Protein AF-A0A2G7HL47-F1 (afdb_monomer_lite)

Structure (mmCIF, N/CA/C/O backbone):
data_AF-A0A2G7HL47-F1
#
_entry.id   AF-A0A2G7HL47-F1
#
loop_
_atom_site.group_PDB
_atom_site.id
_atom_site.type_symbol
_atom_site.label_atom_id
_atom_site.label_alt_id
_atom_site.label_comp_id
_atom_site.label_asym_id
_atom_site.label_entity_id
_atom_site.label_seq_id
_atom_site.pdbx_PDB_ins_code
_atom_site.Cartn_x
_atom_site.Cartn_y
_atom_site.Cartn_z
_atom_site.occupancy
_atom_site.B_iso_or_equiv
_atom_site.auth_seq_id
_atom_site.auth_comp_id
_atom_site.auth_asym_id
_atom_site.auth_atom_id
_atom_site.pdbx_PDB_model_num
ATOM 1 N N . MET A 1 1 ? 12.550 55.492 20.803 1.00 58.09 1 MET A N 1
ATOM 2 C CA . MET A 1 1 ? 12.478 54.108 21.340 1.00 58.09 1 MET A CA 1
ATOM 3 C C . MET A 1 1 ? 11.218 53.335 20.923 1.00 58.09 1 MET A C 1
ATOM 5 O O . MET A 1 1 ? 11.293 52.123 20.805 1.00 58.09 1 MET A O 1
ATOM 9 N N . LYS A 1 2 ? 10.088 53.998 20.623 1.00 57.12 2 LYS A N 1
ATOM 10 C CA . LYS A 1 2 ? 8.838 53.357 20.159 1.00 57.12 2 LYS A CA 1
ATOM 11 C C . LYS A 1 2 ? 8.921 52.553 18.833 1.00 57.12 2 LYS A C 1
ATOM 13 O O . LYS A 1 2 ? 8.332 51.479 18.806 1.00 57.12 2 LYS A O 1
ATOM 18 N N . PRO A 1 3 ? 9.662 52.975 17.777 1.00 63.78 3 PRO A N 1
ATOM 19 C CA . PRO A 1 3 ? 9.639 52.259 16.492 1.00 63.78 3 PRO A CA 1
ATOM 20 C C . PRO A 1 3 ? 10.414 50.929 16.516 1.00 63.78 3 PRO A C 1
ATOM 22 O O . PRO A 1 3 ? 10.145 50.026 15.730 1.00 63.78 3 PRO A O 1
ATOM 25 N N . PHE A 1 4 ? 11.363 50.789 17.447 1.00 70.00 4 PHE A N 1
ATOM 26 C CA . PHE A 1 4 ? 12.155 49.569 17.612 1.00 70.00 4 PHE A CA 1
ATOM 27 C C . PHE A 1 4 ? 11.336 48.460 18.291 1.00 70.00 4 PHE A C 1
ATOM 29 O O . PHE A 1 4 ? 11.412 47.298 17.904 1.00 70.00 4 PHE A O 1
ATOM 36 N N . LEU A 1 5 ? 10.480 48.840 19.250 1.00 69.38 5 LEU A N 1
ATOM 37 C CA . LEU A 1 5 ? 9.544 47.929 19.912 1.00 69.38 5 LEU A CA 1
ATOM 38 C C . LEU A 1 5 ? 8.457 47.436 18.942 1.00 69.38 5 LEU A C 1
ATOM 40 O O . LEU A 1 5 ? 8.101 46.262 18.966 1.00 69.38 5 LEU A O 1
ATOM 44 N N . THR A 1 6 ? 7.969 48.305 18.049 1.00 75.69 6 THR A N 1
ATOM 45 C CA . THR A 1 6 ? 6.991 47.915 17.020 1.00 75.69 6 THR A CA 1
ATOM 46 C C . THR A 1 6 ? 7.588 46.982 15.967 1.00 75.69 6 THR A C 1
ATOM 48 O O . THR A 1 6 ? 6.900 46.066 15.527 1.00 75.69 6 THR A O 1
ATOM 51 N N . LEU A 1 7 ? 8.864 47.156 15.598 1.00 73.56 7 LEU A N 1
ATOM 52 C CA . LEU A 1 7 ? 9.553 46.261 14.659 1.00 73.56 7 LEU A CA 1
ATOM 53 C C . LEU A 1 7 ? 9.771 44.862 15.266 1.00 73.56 7 LEU A C 1
ATOM 55 O O . LEU A 1 7 ? 9.555 43.857 14.594 1.00 73.56 7 LEU A O 1
ATOM 59 N N . LEU A 1 8 ? 10.132 44.797 16.552 1.00 72.38 8 LEU A N 1
ATOM 60 C CA . LEU A 1 8 ? 10.286 43.542 17.294 1.00 72.38 8 LEU A CA 1
ATOM 61 C C . LEU A 1 8 ? 8.948 42.790 17.426 1.00 72.38 8 LEU A C 1
ATOM 63 O O . LEU A 1 8 ? 8.901 41.575 17.258 1.00 72.38 8 LEU A O 1
ATOM 67 N N . LEU A 1 9 ? 7.847 43.514 17.657 1.00 70.94 9 LEU A N 1
ATOM 68 C CA . LEU A 1 9 ? 6.499 42.943 17.753 1.00 70.94 9 LEU A CA 1
ATOM 69 C C . LEU A 1 9 ? 5.998 42.378 16.406 1.00 70.94 9 LEU A C 1
ATOM 71 O O . LEU A 1 9 ? 5.358 41.329 16.382 1.00 70.94 9 LEU A O 1
ATOM 75 N N . LEU A 1 10 ? 6.334 43.029 15.285 1.00 69.69 10 LEU A N 1
ATOM 76 C CA . LEU A 1 10 ? 6.028 42.554 13.925 1.00 69.69 10 LEU A CA 1
ATOM 77 C C . LEU A 1 10 ? 6.838 41.312 13.523 1.00 69.69 10 LEU A C 1
ATOM 79 O O . LEU A 1 10 ? 6.336 40.461 12.789 1.00 69.69 10 LEU A O 1
ATOM 83 N N . LEU A 1 11 ? 8.067 41.173 14.029 1.00 68.25 11 LEU A N 1
ATOM 84 C CA . LEU A 1 11 ? 8.889 39.984 13.803 1.00 68.25 11 LEU A CA 1
ATOM 85 C C . LEU A 1 11 ? 8.324 38.754 14.538 1.00 68.25 11 LEU A C 1
ATOM 87 O O . LEU A 1 11 ? 8.327 37.654 13.990 1.00 68.25 11 LEU A O 1
ATOM 91 N N . CYS A 1 12 ? 7.767 38.946 15.739 1.00 65.25 12 CYS A N 1
ATOM 92 C CA . CYS A 1 12 ? 7.170 37.874 16.539 1.00 65.25 12 CYS A CA 1
ATOM 93 C C . CYS A 1 12 ? 5.875 37.301 15.931 1.00 65.25 12 CYS A C 1
ATOM 95 O O . CYS A 1 12 ? 5.624 36.105 16.082 1.00 65.25 12 CYS A O 1
ATOM 97 N N . LEU A 1 13 ? 5.093 38.106 15.200 1.00 61.81 13 LEU A N 1
ATOM 98 C CA . LEU A 1 13 ? 3.832 37.689 14.556 1.00 61.81 13 LEU A CA 1
ATOM 99 C C . LEU A 1 13 ? 4.007 36.688 13.393 1.00 61.81 13 LEU A C 1
ATOM 101 O O . LEU A 1 13 ? 3.027 36.084 12.970 1.00 61.81 13 LEU A O 1
ATOM 105 N N . ASN A 1 14 ? 5.230 36.484 12.886 1.00 60.22 14 ASN A N 1
ATOM 106 C CA . ASN A 1 14 ? 5.526 35.495 11.834 1.00 60.22 14 ASN A CA 1
ATOM 107 C C . ASN A 1 14 ? 5.970 34.130 12.384 1.00 60.22 14 ASN A C 1
ATOM 109 O O . ASN A 1 14 ? 6.199 33.184 11.629 1.00 60.22 14 ASN A O 1
ATOM 113 N N . SER A 1 15 ? 6.101 34.015 13.702 1.00 62.56 15 SER A N 1
ATOM 114 C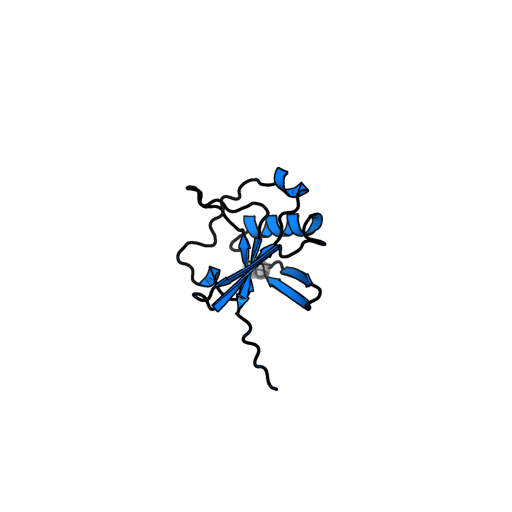 CA . SER A 1 15 ? 6.396 32.753 14.370 1.00 62.56 15 SER A CA 1
ATOM 115 C C . SER A 1 15 ? 5.070 32.067 14.668 1.00 62.56 15 SER A C 1
ATOM 117 O O . SER A 1 15 ? 4.218 32.661 15.313 1.00 62.56 15 SER A O 1
ATOM 119 N N . VAL A 1 16 ? 4.944 30.798 14.284 1.00 64.69 16 VAL A N 1
ATOM 120 C CA . VAL A 1 16 ? 3.838 29.877 14.612 1.00 64.69 16 VAL A CA 1
ATOM 121 C C . VAL A 1 16 ? 2.752 29.775 13.542 1.00 64.69 16 VAL A C 1
ATOM 123 O O . VAL A 1 16 ? 1.647 30.256 13.715 1.00 64.69 16 VAL A O 1
ATOM 126 N N . PHE A 1 17 ? 3.047 29.008 12.488 1.00 61.53 17 PHE A N 1
ATOM 127 C CA . PHE A 1 17 ? 2.159 27.935 12.013 1.00 61.53 17 PHE A CA 1
ATOM 128 C C . PHE A 1 17 ? 3.005 26.823 11.371 1.00 61.53 17 PHE A C 1
ATOM 130 O O . PHE A 1 17 ? 3.020 26.624 10.159 1.00 61.53 17 PHE A O 1
ATOM 137 N N . ALA A 1 18 ? 3.741 26.072 12.195 1.00 63.28 18 ALA A N 1
ATOM 138 C CA . ALA A 1 18 ? 4.299 24.796 11.758 1.00 63.28 18 ALA A CA 1
ATOM 139 C C . ALA A 1 18 ? 3.192 23.733 11.859 1.00 63.28 18 ALA A C 1
ATOM 141 O O . ALA A 1 18 ? 2.978 23.144 12.916 1.00 63.28 18 ALA A O 1
ATOM 142 N N . SER A 1 19 ? 2.442 23.517 10.772 1.00 65.81 19 SER A N 1
ATOM 143 C CA . SER A 1 19 ? 1.533 22.368 10.681 1.00 65.81 19 SER A CA 1
ATOM 144 C C . SER A 1 19 ? 2.361 21.089 10.803 1.00 65.81 19 SER A C 1
ATOM 146 O O . SER A 1 19 ? 3.321 20.908 10.054 1.00 65.81 19 SER A O 1
ATOM 148 N N . GLY A 1 20 ? 1.976 20.192 11.714 1.00 70.19 20 GLY A N 1
ATOM 149 C CA . GLY A 1 20 ? 2.603 18.876 11.839 1.00 70.19 20 GLY A CA 1
ATOM 150 C C . GLY A 1 20 ? 2.612 18.106 10.507 1.00 70.19 20 GLY A C 1
ATOM 151 O O . GLY A 1 20 ? 1.834 18.427 9.596 1.00 70.19 20 GLY A O 1
ATOM 152 N N . PRO A 1 21 ? 3.490 17.096 10.363 1.00 73.50 21 PRO A N 1
ATOM 153 C CA . PRO A 1 21 ? 3.621 16.354 9.117 1.00 73.50 21 PRO A CA 1
ATOM 154 C C . PRO A 1 21 ? 2.294 15.671 8.771 1.00 73.50 21 PRO A C 1
ATOM 156 O O . PRO A 1 21 ? 1.799 14.826 9.513 1.00 73.50 21 PRO A O 1
ATOM 159 N N . LYS A 1 22 ? 1.709 16.033 7.625 1.00 82.19 22 LYS A N 1
ATOM 160 C CA . LYS A 1 22 ? 0.466 15.419 7.146 1.00 82.19 22 LYS A CA 1
ATOM 161 C C . LYS A 1 22 ? 0.728 13.955 6.799 1.00 82.19 22 LYS A C 1
ATOM 163 O O . LYS A 1 22 ? 1.622 13.653 6.009 1.00 82.19 22 LYS A O 1
ATOM 168 N N . HIS A 1 23 ? -0.040 13.053 7.396 1.00 85.81 23 HIS A N 1
ATOM 169 C CA . HIS A 1 23 ? -0.017 11.634 7.061 1.00 85.81 23 HIS A CA 1
ATOM 170 C C . HIS A 1 23 ? -1.048 11.328 5.978 1.00 85.81 23 HIS A C 1
ATOM 172 O O . HIS A 1 23 ? -2.106 11.953 5.911 1.00 85.81 23 HIS A O 1
ATOM 178 N N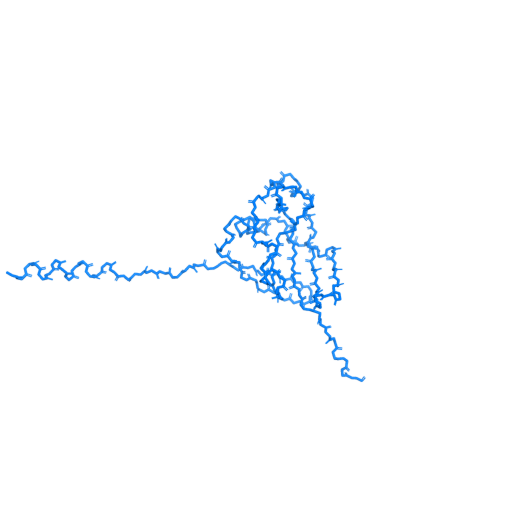 . GLN A 1 24 ? -0.721 10.367 5.118 1.00 88.69 24 GLN A N 1
ATOM 179 C CA . GLN A 1 24 ? -1.654 9.828 4.135 1.00 88.69 24 GLN A CA 1
ATOM 180 C C . GLN A 1 24 ? -2.214 8.509 4.649 1.00 88.69 24 GLN A C 1
ATOM 182 O O . GLN A 1 24 ? -1.518 7.767 5.341 1.00 88.69 24 GLN A O 1
ATOM 187 N N . TYR A 1 25 ? -3.459 8.220 4.289 1.00 89.19 25 TYR A N 1
ATOM 188 C CA . TYR A 1 25 ? -4.155 7.009 4.699 1.00 89.19 25 TYR A CA 1
ATOM 189 C C . TYR A 1 25 ? -4.663 6.268 3.467 1.00 89.19 25 TYR A C 1
ATOM 191 O O . TYR A 1 25 ? -5.102 6.890 2.499 1.00 89.19 25 TYR A O 1
ATOM 199 N N . LEU A 1 26 ? -4.611 4.942 3.516 1.00 87.19 26 LEU A N 1
ATOM 200 C CA . LEU A 1 26 ? -5.242 4.058 2.547 1.00 87.19 26 LEU A CA 1
ATOM 201 C C . LEU A 1 26 ? -6.426 3.374 3.208 1.00 87.19 26 LEU A C 1
ATOM 203 O O . LEU A 1 26 ? -6.315 2.914 4.342 1.00 87.19 26 LEU A O 1
ATOM 207 N N . LYS A 1 27 ? -7.537 3.275 2.483 1.00 89.12 27 LYS A N 1
ATOM 208 C CA . LYS A 1 27 ? -8.674 2.451 2.880 1.00 89.12 27 LYS A CA 1
ATOM 209 C C . LYS A 1 27 ? -8.720 1.221 1.986 1.00 89.12 27 LYS A C 1
ATOM 211 O O . LYS A 1 27 ? -8.827 1.353 0.772 1.00 89.12 27 LYS A O 1
ATOM 216 N N . ILE A 1 28 ? -8.632 0.045 2.593 1.00 85.75 28 ILE A N 1
ATOM 217 C CA . ILE A 1 28 ? -8.829 -1.242 1.934 1.00 85.75 28 ILE A CA 1
ATOM 218 C C . ILE A 1 28 ? -10.227 -1.718 2.307 1.00 85.75 28 ILE A C 1
ATOM 220 O O . ILE A 1 28 ? -10.499 -1.981 3.476 1.00 85.75 28 ILE A O 1
ATOM 224 N N . THR A 1 29 ? -11.103 -1.836 1.318 1.00 88.56 29 THR A N 1
ATOM 225 C CA . THR A 1 29 ? -12.456 -2.364 1.503 1.00 88.56 29 THR A CA 1
ATOM 226 C C . THR A 1 29 ? -12.511 -3.771 0.921 1.00 88.56 29 THR A C 1
ATOM 228 O O . THR A 1 29 ? -12.157 -3.993 -0.234 1.00 88.56 29 THR A O 1
ATOM 231 N N . THR A 1 30 ? -12.938 -4.735 1.732 1.00 87.25 30 THR A N 1
ATOM 232 C CA . THR A 1 30 ? -13.097 -6.140 1.340 1.00 87.25 30 THR A CA 1
ATOM 233 C C . THR A 1 30 ? -14.476 -6.644 1.754 1.00 87.25 30 THR A C 1
ATOM 235 O O . THR A 1 30 ? -15.157 -6.012 2.559 1.00 87.25 30 THR A O 1
ATOM 238 N N . ALA A 1 31 ? -14.863 -7.833 1.287 1.00 87.88 31 ALA A N 1
ATOM 239 C CA . ALA A 1 31 ? -16.082 -8.497 1.757 1.00 87.88 31 ALA A CA 1
ATOM 240 C C . ALA A 1 31 ? -16.076 -8.800 3.273 1.00 87.88 31 ALA A C 1
ATOM 242 O O . ALA A 1 31 ? -17.130 -9.043 3.847 1.00 87.88 31 ALA A O 1
ATOM 243 N N . GLN A 1 32 ? -14.904 -8.795 3.918 1.00 83.94 32 GLN A N 1
ATOM 244 C CA . GLN A 1 32 ? -14.748 -9.042 5.357 1.00 83.94 32 GLN A CA 1
ATOM 245 C C . GLN A 1 32 ? -14.764 -7.750 6.193 1.00 83.94 32 GLN A C 1
ATOM 247 O O . GLN A 1 32 ? -14.710 -7.820 7.417 1.00 83.94 32 GLN A O 1
ATOM 252 N N . GLY A 1 33 ? -14.814 -6.577 5.552 1.00 86.31 33 GLY A N 1
ATOM 253 C CA . GLY A 1 33 ? -14.821 -5.277 6.221 1.00 86.31 33 GLY A CA 1
ATOM 254 C C . GLY A 1 33 ? -13.824 -4.280 5.636 1.00 86.31 33 GLY A C 1
ATOM 255 O O . GLY A 1 33 ? -13.204 -4.511 4.592 1.00 86.31 33 GLY A O 1
ATOM 256 N N . GLU A 1 34 ? -13.682 -3.154 6.334 1.00 86.94 34 GLU A N 1
ATOM 257 C CA . GLU A 1 34 ? -12.794 -2.053 5.966 1.00 86.94 34 GLU A CA 1
ATOM 258 C C . GLU A 1 34 ? -11.557 -2.001 6.872 1.00 86.94 34 GLU A C 1
ATOM 260 O O . GLU A 1 34 ? -11.638 -2.192 8.084 1.00 86.94 34 GLU A O 1
ATOM 265 N N . CYS A 1 35 ? -10.403 -1.700 6.281 1.00 81.38 35 CYS A N 1
ATOM 266 C CA . CYS A 1 35 ? -9.140 -1.495 6.976 1.00 81.38 35 CYS A CA 1
ATOM 267 C C . CYS A 1 35 ? -8.554 -0.143 6.564 1.00 81.38 35 CYS A C 1
ATOM 269 O O . CYS A 1 35 ? -8.387 0.127 5.375 1.00 81.38 35 CYS A O 1
ATOM 271 N N . ILE A 1 36 ? -8.238 0.709 7.541 1.00 85.00 36 ILE A N 1
ATOM 272 C CA . ILE A 1 36 ? -7.588 2.001 7.304 1.00 85.00 36 ILE A CA 1
ATOM 273 C C . ILE A 1 36 ? -6.134 1.899 7.751 1.00 85.00 36 ILE A C 1
ATOM 275 O O . ILE A 1 36 ? -5.850 1.582 8.904 1.00 85.00 36 ILE A O 1
ATOM 279 N N . ILE A 1 37 ? -5.214 2.189 6.836 1.00 83.88 37 ILE A N 1
ATOM 280 C CA . ILE A 1 37 ? -3.772 2.076 7.047 1.00 83.88 37 ILE A CA 1
ATOM 281 C C . ILE A 1 37 ? -3.148 3.456 6.907 1.00 83.88 37 ILE A C 1
ATOM 283 O O . ILE A 1 37 ? -3.297 4.111 5.877 1.00 83.88 37 ILE A O 1
ATOM 287 N N . MET A 1 38 ? -2.412 3.890 7.926 1.00 85.75 38 MET A N 1
ATOM 288 C CA . MET A 1 38 ? -1.596 5.098 7.852 1.00 85.75 38 MET A CA 1
ATOM 289 C C . MET A 1 38 ? -0.273 4.798 7.145 1.00 85.75 38 MET A C 1
ATOM 291 O O . MET A 1 38 ? 0.445 3.870 7.512 1.00 85.75 38 MET A O 1
ATOM 295 N N . LEU A 1 39 ? 0.091 5.623 6.169 1.00 84.88 39 LEU A N 1
ATOM 296 C CA . LEU A 1 39 ? 1.379 5.539 5.498 1.00 84.88 39 LEU A CA 1
ATOM 297 C C . LEU A 1 39 ? 2.436 6.358 6.246 1.00 84.88 39 LEU A C 1
ATOM 299 O O . LEU A 1 39 ? 2.249 7.538 6.566 1.00 84.88 39 LEU A O 1
ATOM 303 N N . TYR A 1 40 ? 3.580 5.731 6.508 1.00 82.44 40 TYR A N 1
ATOM 304 C CA . TYR A 1 40 ? 4.693 6.380 7.188 1.00 82.44 40 TYR A CA 1
ATOM 305 C C . TYR A 1 40 ? 5.363 7.423 6.289 1.00 82.44 40 TYR A C 1
ATOM 307 O O . TYR A 1 40 ? 5.812 7.138 5.184 1.00 82.44 40 TYR A O 1
ATOM 315 N N . ASN A 1 41 ? 5.546 8.634 6.816 1.00 83.19 41 ASN A N 1
ATOM 316 C CA . ASN A 1 41 ? 6.290 9.688 6.119 1.00 83.19 41 ASN A CA 1
ATOM 317 C C . ASN A 1 41 ? 7.804 9.415 6.042 1.00 83.19 41 ASN A C 1
ATOM 319 O O . ASN A 1 41 ? 8.500 10.070 5.273 1.00 83.19 41 ASN A O 1
ATOM 323 N N . LYS A 1 42 ? 8.305 8.424 6.796 1.00 82.00 42 LYS A N 1
ATOM 324 C CA . LYS A 1 42 ? 9.692 7.938 6.712 1.00 82.00 42 LYS A CA 1
ATOM 325 C C . LYS A 1 42 ? 9.969 7.142 5.426 1.00 82.00 42 LYS A C 1
ATOM 327 O O . LYS A 1 42 ? 11.129 6.942 5.091 1.00 82.00 42 LYS A O 1
ATOM 332 N N . THR A 1 43 ? 8.931 6.727 4.693 1.00 80.19 43 THR A N 1
ATOM 333 C CA . THR A 1 43 ? 9.012 6.033 3.395 1.00 80.19 43 THR A CA 1
ATOM 334 C C . THR A 1 43 ? 8.388 6.850 2.271 1.00 80.19 43 THR A C 1
ATOM 336 O O . THR A 1 43 ? 7.416 6.404 1.664 1.00 80.19 43 THR A O 1
ATOM 339 N N . PRO A 1 44 ? 8.918 8.039 1.940 1.00 83.31 44 PRO A N 1
ATOM 340 C CA . PRO A 1 44 ? 8.281 8.904 0.952 1.00 83.31 44 PRO A CA 1
ATOM 341 C C . PRO A 1 44 ? 8.134 8.209 -0.407 1.00 83.31 44 PRO A C 1
ATOM 343 O O . PRO A 1 44 ? 7.048 8.214 -0.970 1.00 83.31 44 PRO A O 1
ATOM 346 N N . GLN A 1 45 ? 9.168 7.502 -0.879 1.00 82.25 45 GLN A N 1
ATOM 347 C CA . GLN A 1 45 ? 9.096 6.825 -2.175 1.00 82.25 45 GLN A CA 1
ATOM 348 C C . GLN A 1 45 ? 8.047 5.695 -2.182 1.00 82.25 45 GLN A C 1
ATOM 350 O O . GLN A 1 45 ? 7.197 5.671 -3.069 1.00 82.25 45 GLN A O 1
ATOM 355 N N . HIS A 1 46 ? 8.038 4.795 -1.186 1.00 80.31 46 HIS A N 1
ATOM 356 C CA . HIS A 1 46 ? 7.030 3.719 -1.124 1.00 80.31 46 HIS A CA 1
ATOM 357 C C . HIS A 1 46 ? 5.616 4.254 -0.911 1.00 80.31 46 HIS A C 1
ATOM 359 O O . HIS A 1 46 ? 4.689 3.768 -1.553 1.00 80.31 46 HIS A O 1
ATOM 365 N N . ARG A 1 47 ? 5.451 5.266 -0.047 1.00 85.25 47 ARG A N 1
ATOM 366 C CA . ARG A 1 47 ? 4.174 5.953 0.190 1.00 85.25 47 ARG A CA 1
ATOM 367 C C . ARG A 1 47 ? 3.627 6.527 -1.113 1.00 85.25 47 ARG A C 1
ATOM 369 O O . ARG A 1 47 ? 2.485 6.260 -1.472 1.00 85.25 47 ARG A O 1
ATOM 376 N N . ASP A 1 48 ? 4.437 7.296 -1.827 1.00 87.12 48 ASP A N 1
ATOM 377 C CA . ASP A 1 48 ? 3.986 7.997 -3.027 1.00 87.12 48 ASP A CA 1
ATOM 378 C C . ASP A 1 48 ? 3.706 7.006 -4.168 1.00 87.12 48 ASP A C 1
ATOM 380 O O . ASP A 1 48 ? 2.744 7.172 -4.923 1.00 87.12 48 ASP A O 1
ATOM 384 N N . ASN A 1 49 ? 4.485 5.922 -4.246 1.00 85.69 49 ASN A N 1
ATOM 385 C CA . ASN A 1 49 ? 4.261 4.852 -5.207 1.00 85.69 49 ASN A CA 1
ATOM 386 C C . ASN A 1 49 ? 2.953 4.090 -4.947 1.00 85.69 49 ASN A C 1
ATOM 388 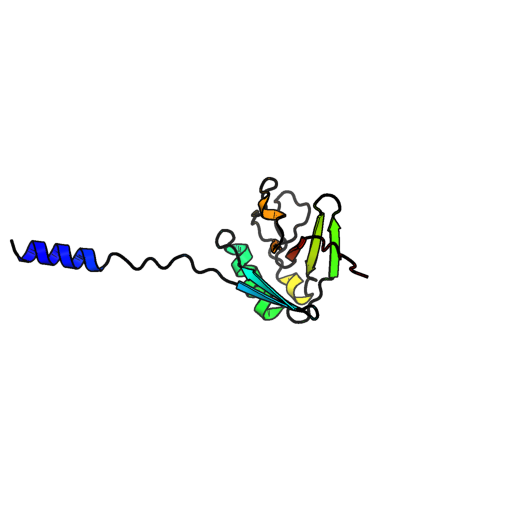O O . ASN A 1 49 ? 2.130 3.966 -5.855 1.00 85.69 49 ASN A O 1
ATOM 392 N N . ILE A 1 50 ? 2.698 3.629 -3.717 1.00 84.88 50 ILE A N 1
ATOM 393 C CA . ILE A 1 50 ? 1.453 2.903 -3.436 1.00 84.88 50 ILE A CA 1
ATOM 394 C C . ILE A 1 50 ? 0.225 3.789 -3.669 1.00 84.88 50 ILE A C 1
ATOM 396 O O . ILE A 1 50 ? -0.748 3.340 -4.269 1.00 84.88 50 ILE A O 1
ATOM 400 N N . VAL A 1 51 ? 0.289 5.073 -3.309 1.00 87.94 51 VAL A N 1
ATOM 401 C CA . VAL A 1 51 ? -0.796 6.041 -3.548 1.00 87.94 51 VAL A CA 1
ATOM 402 C C . VAL A 1 51 ? -1.074 6.215 -5.039 1.00 87.94 51 VAL A C 1
ATOM 404 O O . VAL A 1 51 ? -2.229 6.357 -5.445 1.00 87.94 51 VAL A O 1
ATOM 407 N N . LYS A 1 52 ? -0.035 6.180 -5.876 1.00 87.81 52 LYS A N 1
ATOM 408 C CA . LYS A 1 52 ? -0.177 6.213 -7.334 1.00 87.81 52 LYS A CA 1
ATOM 409 C C . LYS A 1 52 ? -0.814 4.934 -7.880 1.00 87.81 52 LYS A C 1
ATOM 411 O O . LYS A 1 52 ? -1.656 5.020 -8.772 1.00 87.81 52 LYS A O 1
ATOM 416 N N . LEU A 1 53 ? -0.424 3.772 -7.359 1.00 85.25 53 LEU A N 1
ATOM 417 C CA . LEU A 1 53 ? -0.893 2.470 -7.836 1.00 85.25 53 LEU A CA 1
ATOM 418 C C . LEU A 1 53 ? -2.333 2.162 -7.414 1.00 85.25 53 LEU A C 1
ATOM 420 O O . LEU A 1 53 ? -3.110 1.673 -8.233 1.00 85.25 53 LEU A O 1
ATOM 424 N N . VAL A 1 54 ? -2.717 2.514 -6.183 1.00 86.69 54 VAL A N 1
ATOM 425 C CA . VAL A 1 54 ? -4.087 2.334 -5.662 1.00 86.69 54 VAL A CA 1
ATOM 426 C C . VAL A 1 54 ? -5.119 3.016 -6.542 1.00 86.69 54 VAL A C 1
ATOM 428 O O . VAL A 1 54 ? -6.139 2.413 -6.842 1.00 86.69 54 VAL A O 1
ATOM 431 N N . LYS A 1 55 ? -4.823 4.208 -7.063 1.00 85.44 55 LYS A N 1
ATOM 432 C CA . LYS A 1 55 ? -5.747 4.950 -7.933 1.00 85.44 55 LYS A CA 1
ATOM 433 C C . LYS A 1 55 ? -6.033 4.287 -9.285 1.00 85.44 55 LYS A C 1
ATOM 435 O O . LYS A 1 55 ? -6.857 4.807 -10.029 1.00 85.44 55 LYS A O 1
ATOM 440 N N . ARG A 1 56 ? -5.291 3.244 -9.669 1.00 82.62 56 ARG A N 1
ATOM 441 C CA . ARG A 1 56 ? -5.339 2.685 -11.030 1.00 82.62 56 ARG A CA 1
ATOM 442 C C . ARG A 1 56 ? -5.460 1.169 -11.093 1.00 82.62 56 ARG A C 1
ATOM 444 O O . ARG A 1 56 ? -5.945 0.679 -12.103 1.00 82.62 56 ARG A O 1
ATOM 451 N N . PHE A 1 57 ? -4.977 0.434 -10.089 1.00 83.62 57 PHE A N 1
ATOM 452 C CA . PHE A 1 57 ? -4.675 -0.988 -10.283 1.00 83.62 57 PHE A CA 1
ATOM 453 C C . PHE A 1 57 ? -5.148 -1.945 -9.189 1.00 83.62 57 PHE A C 1
ATOM 455 O O . PHE A 1 57 ? -5.155 -3.145 -9.451 1.00 83.62 57 PHE A O 1
ATOM 462 N N . TYR A 1 58 ? -5.501 -1.472 -7.988 1.00 83.56 58 TYR A N 1
ATOM 463 C CA . TYR A 1 58 ? -5.853 -2.377 -6.879 1.00 83.56 58 TYR A CA 1
ATOM 464 C C . TYR A 1 58 ? -7.355 -2.606 -6.694 1.00 83.56 58 TYR A C 1
ATOM 466 O O . TYR A 1 58 ? -7.730 -3.563 -6.011 1.00 83.56 58 TYR A O 1
ATOM 474 N N . ASP A 1 59 ? -8.213 -1.816 -7.338 1.00 86.25 59 ASP A N 1
ATOM 475 C CA . ASP A 1 59 ? -9.655 -2.062 -7.316 1.00 86.25 59 ASP A CA 1
ATOM 476 C C . ASP A 1 59 ? -9.978 -3.398 -8.002 1.00 86.25 59 ASP A C 1
ATOM 478 O O . ASP A 1 59 ? -9.557 -3.664 -9.127 1.00 86.25 59 ASP A O 1
ATOM 482 N N . GLY A 1 60 ? -10.688 -4.275 -7.287 1.00 84.69 60 GLY A N 1
ATOM 483 C CA . GLY A 1 60 ? -10.996 -5.635 -7.745 1.00 84.69 60 GLY A CA 1
ATOM 484 C C . GLY A 1 60 ? -9.831 -6.630 -7.657 1.00 84.69 60 GLY A C 1
ATOM 485 O O . GLY A 1 60 ? -9.960 -7.763 -8.125 1.00 84.69 60 GLY A O 1
ATOM 486 N N . THR A 1 61 ? -8.697 -6.256 -7.053 1.00 84.75 61 THR A N 1
ATOM 487 C CA . THR A 1 61 ? -7.601 -7.205 -6.811 1.00 84.75 61 THR A CA 1
ATOM 488 C C . THR A 1 61 ? -7.867 -8.107 -5.609 1.00 84.75 61 THR A C 1
ATOM 490 O O . THR A 1 61 ? -8.599 -7.768 -4.682 1.00 84.75 61 THR A O 1
ATOM 493 N N . LEU A 1 62 ? -7.256 -9.292 -5.638 1.00 84.25 62 LEU A N 1
ATOM 494 C CA . LEU A 1 62 ? -7.380 -10.299 -4.590 1.00 84.25 62 LEU A CA 1
ATOM 495 C C . LEU A 1 62 ? -6.066 -10.426 -3.819 1.00 84.25 62 LEU A C 1
ATOM 497 O O . LEU A 1 62 ? -4.974 -10.315 -4.390 1.00 84.25 62 LEU A O 1
ATOM 501 N N . PHE A 1 63 ? -6.170 -10.766 -2.537 1.00 84.31 63 PHE A N 1
ATOM 502 C CA . PHE A 1 63 ? -5.053 -11.349 -1.804 1.00 84.31 63 PHE A CA 1
ATOM 503 C C . PHE A 1 63 ? -4.830 -12.770 -2.326 1.00 84.31 63 PHE A C 1
ATOM 505 O O . PHE A 1 63 ? -5.576 -13.690 -2.002 1.00 84.31 63 PHE A O 1
ATOM 512 N N . HIS A 1 64 ? -3.836 -12.943 -3.195 1.00 81.88 64 HIS A N 1
ATOM 513 C CA . HIS A 1 64 ? -3.593 -14.220 -3.876 1.00 81.88 64 HIS A CA 1
ATOM 514 C C . HIS A 1 64 ? -2.785 -15.204 -3.034 1.00 81.88 64 HIS A C 1
ATOM 516 O O . HIS A 1 64 ? -2.732 -16.388 -3.355 1.00 81.88 64 HIS A O 1
ATOM 522 N N . ARG A 1 65 ? -2.117 -14.718 -1.985 1.00 80.25 65 ARG A N 1
ATOM 523 C CA . ARG A 1 65 ? -1.332 -15.556 -1.091 1.00 80.25 65 ARG A CA 1
ATOM 524 C C . ARG A 1 65 ? -1.531 -15.104 0.344 1.00 80.25 65 ARG A C 1
ATOM 526 O O . ARG A 1 65 ? -1.378 -13.928 0.658 1.00 80.25 65 ARG A O 1
ATOM 533 N N . VAL A 1 66 ? -1.853 -16.073 1.191 1.00 82.94 66 VAL A N 1
ATOM 534 C CA . VAL A 1 66 ? -2.000 -15.917 2.636 1.00 82.94 66 VAL A CA 1
ATOM 535 C C . VAL A 1 66 ? -1.004 -16.867 3.283 1.00 82.94 66 VAL A C 1
ATOM 537 O O . VAL A 1 66 ? -1.089 -18.078 3.086 1.00 82.94 66 VAL A O 1
ATOM 540 N N . ILE A 1 67 ? -0.017 -16.328 3.993 1.00 80.44 67 ILE A N 1
ATOM 541 C CA . ILE A 1 67 ? 1.027 -17.118 4.654 1.00 80.44 67 ILE A CA 1
ATOM 542 C C . ILE A 1 67 ? 0.792 -17.041 6.155 1.00 80.44 67 ILE A C 1
ATOM 544 O O . ILE A 1 67 ? 0.948 -15.972 6.738 1.00 80.44 67 ILE A O 1
ATOM 548 N N . ASN A 1 68 ? 0.448 -18.167 6.779 1.00 78.06 68 ASN A N 1
ATOM 549 C CA . ASN A 1 68 ? 0.401 -18.263 8.235 1.00 78.06 68 ASN A CA 1
ATOM 550 C C . ASN A 1 68 ? 1.785 -18.678 8.760 1.00 78.06 68 ASN A C 1
ATOM 552 O O . ASN A 1 68 ? 2.252 -19.790 8.494 1.00 78.06 68 ASN A O 1
ATOM 556 N N . SER A 1 69 ? 2.458 -17.772 9.470 1.00 68.38 69 SER A N 1
ATOM 557 C CA . SER A 1 69 ? 3.755 -18.044 10.079 1.00 68.38 69 SER A CA 1
ATOM 558 C C . SER A 1 69 ? 3.601 -18.399 11.553 1.00 68.38 69 SER A C 1
ATOM 560 O O . SER A 1 69 ? 3.498 -17.522 12.410 1.00 68.38 69 SER A O 1
ATOM 562 N N . ARG A 1 70 ? 3.735 -19.692 11.877 1.00 68.69 70 ARG A N 1
ATOM 563 C CA . ARG A 1 70 ? 3.752 -20.173 13.274 1.00 68.69 70 ARG A CA 1
ATOM 564 C C . ARG A 1 70 ? 4.859 -19.543 14.125 1.00 68.69 70 ARG A C 1
ATOM 566 O O . ARG A 1 70 ? 4.729 -19.469 15.340 1.00 68.69 70 ARG A O 1
ATOM 573 N N . ARG A 1 71 ? 5.963 -19.113 13.498 1.00 65.44 71 ARG A N 1
ATOM 574 C CA . ARG A 1 71 ? 7.103 -18.494 14.193 1.00 65.44 71 ARG A CA 1
ATOM 575 C C . ARG A 1 71 ? 6.776 -17.088 14.692 1.00 65.44 71 ARG A C 1
ATOM 577 O O . ARG A 1 71 ? 7.230 -16.727 15.770 1.00 65.44 71 ARG A O 1
ATOM 584 N N . PHE A 1 72 ? 6.022 -16.321 13.909 1.00 62.19 72 PHE A N 1
ATOM 585 C CA . PHE A 1 72 ? 5.706 -14.925 14.217 1.00 62.19 72 PHE A CA 1
ATOM 586 C C . PHE A 1 72 ? 4.270 -14.744 14.738 1.00 62.19 72 PHE A C 1
ATOM 588 O O . PHE A 1 72 ? 3.939 -13.664 15.200 1.00 62.19 72 PHE A O 1
ATOM 595 N N . ARG A 1 73 ? 3.437 -15.804 14.735 1.00 68.06 73 ARG A N 1
ATOM 596 C CA . ARG A 1 73 ? 1.996 -15.746 15.078 1.00 68.06 73 ARG A CA 1
ATOM 597 C C . ARG A 1 73 ? 1.261 -14.673 14.268 1.00 68.06 73 ARG A C 1
ATOM 599 O O . ARG A 1 73 ? 0.375 -13.971 14.754 1.00 68.06 73 ARG A O 1
ATOM 606 N N . GLU A 1 74 ? 1.674 -14.551 13.013 1.00 67.38 74 GLU A N 1
ATOM 607 C CA . GLU A 1 74 ? 1.231 -13.532 12.074 1.00 67.38 74 GLU A CA 1
ATOM 608 C C . GLU A 1 74 ? 0.797 -14.184 10.766 1.00 67.38 74 GLU A C 1
ATOM 610 O O . GLU A 1 74 ? 1.375 -15.169 10.290 1.00 67.38 74 GLU A O 1
ATOM 615 N N . VAL A 1 75 ? -0.214 -13.577 10.162 1.00 70.56 75 VAL A N 1
ATOM 616 C CA . VAL A 1 75 ? -0.752 -13.894 8.852 1.00 70.56 75 VAL A CA 1
ATOM 617 C C . VAL A 1 75 ? -0.328 -12.794 7.887 1.00 70.56 75 VAL A C 1
ATOM 619 O O . VAL A 1 75 ? -0.683 -11.631 8.057 1.00 70.56 75 VAL A O 1
ATOM 622 N N . ILE A 1 76 ? 0.422 -13.163 6.854 1.00 76.38 76 ILE A N 1
ATOM 623 C CA . ILE A 1 76 ? 0.877 -12.241 5.812 1.00 76.38 76 ILE A CA 1
ATOM 624 C C . ILE A 1 76 ? -0.045 -12.382 4.600 1.00 76.38 76 ILE A C 1
ATOM 626 O O . ILE A 1 76 ? -0.107 -13.449 3.985 1.00 76.38 76 ILE A O 1
ATOM 630 N N . LEU A 1 77 ? -0.746 -11.305 4.248 1.00 76.38 77 LEU A N 1
ATOM 631 C CA . LEU A 1 77 ? -1.628 -11.218 3.083 1.00 76.38 77 LEU A CA 1
ATOM 632 C C . LEU A 1 77 ? -0.897 -10.523 1.938 1.00 76.38 77 LEU A C 1
ATOM 634 O O . LEU A 1 77 ? -0.484 -9.382 2.096 1.00 76.38 77 LEU A O 1
ATOM 638 N N . ILE A 1 78 ? -0.756 -11.168 0.783 1.00 79.31 78 ILE A N 1
ATOM 639 C CA . ILE A 1 78 ? -0.014 -10.619 -0.358 1.00 79.31 78 ILE A CA 1
ATOM 640 C C . ILE A 1 78 ? -0.984 -10.279 -1.490 1.00 79.31 78 ILE A C 1
ATOM 642 O O . ILE A 1 78 ? -1.730 -11.136 -1.978 1.00 79.31 78 ILE A O 1
ATOM 646 N N . LEU A 1 79 ? -0.956 -9.021 -1.932 1.00 78.62 79 LEU A N 1
ATOM 647 C CA . LEU A 1 79 ? -1.785 -8.525 -3.029 1.00 78.62 79 LEU A CA 1
ATOM 648 C C . LEU A 1 79 ? -1.312 -9.081 -4.369 1.00 78.62 79 LEU A C 1
ATOM 650 O O . LEU A 1 79 ? -0.112 -9.187 -4.632 1.00 78.62 79 LEU A O 1
ATOM 654 N N . LYS A 1 80 ? -2.267 -9.477 -5.217 1.00 73.62 80 LYS A N 1
ATOM 655 C CA . LYS A 1 80 ? -1.960 -9.912 -6.580 1.00 73.62 80 LYS A CA 1
ATOM 656 C C . LYS A 1 80 ? -1.450 -8.731 -7.385 1.00 73.62 80 LYS A C 1
ATOM 658 O O . LYS A 1 80 ? -2.091 -7.687 -7.453 1.00 73.62 80 LYS A O 1
ATOM 663 N N . MET A 1 81 ? -0.322 -8.941 -8.040 1.00 70.75 81 MET A N 1
ATOM 664 C CA . MET A 1 81 ? 0.195 -7.994 -9.004 1.00 70.75 81 MET A CA 1
ATOM 665 C C . MET A 1 81 ? -0.758 -7.900 -10.199 1.00 70.75 81 MET A C 1
ATOM 667 O O . MET A 1 81 ? -1.081 -8.909 -10.835 1.00 70.75 81 MET A O 1
ATOM 671 N N . HIS A 1 82 ? -1.228 -6.690 -10.494 1.00 68.94 82 HIS A N 1
ATOM 672 C CA . HIS A 1 82 ? -2.084 -6.461 -11.649 1.00 68.94 82 HIS A CA 1
ATOM 673 C C . HIS A 1 82 ? -1.243 -6.566 -12.938 1.00 68.94 82 HIS A C 1
ATOM 675 O O . HIS A 1 82 ? -0.189 -5.928 -13.015 1.00 68.94 82 HIS A O 1
ATOM 681 N N . PRO A 1 83 ? -1.668 -7.324 -13.970 1.00 68.75 83 PRO A N 1
ATOM 682 C CA . PRO A 1 83 ? -0.846 -7.583 -15.159 1.00 68.75 83 PRO A CA 1
ATOM 683 C C . PRO A 1 83 ? -0.344 -6.316 -15.865 1.00 68.75 83 PRO A C 1
ATOM 685 O O . PRO A 1 83 ? 0.792 -6.272 -16.324 1.00 68.75 83 PRO A O 1
ATOM 688 N N . GLN A 1 84 ? -1.160 -5.256 -15.893 1.00 67.75 84 GLN A N 1
ATOM 689 C CA . GLN A 1 84 ? -0.790 -3.972 -16.508 1.00 67.75 84 GLN A CA 1
ATOM 690 C C . GLN A 1 84 ? 0.299 -3.204 -15.735 1.00 67.75 84 GLN A C 1
ATOM 692 O O . GLN A 1 84 ? 0.901 -2.280 -16.276 1.00 67.75 84 GLN A O 1
ATOM 697 N N . VAL A 1 85 ? 0.571 -3.582 -14.483 1.00 68.56 85 VAL A N 1
ATOM 698 C CA . VAL A 1 85 ? 1.592 -2.950 -13.633 1.00 68.56 85 VAL A CA 1
ATOM 699 C C . VAL A 1 85 ? 2.969 -3.571 -13.850 1.00 68.56 85 VAL A C 1
ATOM 701 O O . VAL A 1 85 ? 3.968 -2.976 -13.475 1.00 68.56 85 VAL A O 1
ATOM 704 N N . LYS A 1 86 ? 3.060 -4.710 -14.548 1.00 61.25 86 LYS A N 1
ATOM 705 C CA . LYS A 1 86 ? 4.338 -5.369 -14.858 1.00 61.25 86 LYS A CA 1
ATOM 706 C C . LYS A 1 86 ? 5.318 -4.473 -15.617 1.00 61.25 86 LYS A C 1
ATOM 708 O O . LYS A 1 86 ? 6.513 -4.525 -15.373 1.00 61.25 86 LYS A O 1
ATOM 713 N N . ASN A 1 87 ? 4.804 -3.566 -16.446 1.00 58.22 87 ASN A N 1
ATOM 714 C CA . ASN A 1 87 ? 5.621 -2.581 -17.166 1.00 58.22 87 ASN A CA 1
ATOM 715 C C . ASN A 1 87 ? 6.005 -1.356 -16.313 1.00 58.22 87 ASN A C 1
ATOM 717 O O . ASN A 1 87 ? 6.774 -0.510 -16.759 1.00 58.22 87 ASN A O 1
ATOM 721 N N . TRP A 1 88 ? 5.446 -1.239 -15.107 1.00 57.09 88 TRP A N 1
ATOM 722 C CA . TRP A 1 88 ? 5.702 -0.177 -14.131 1.00 57.09 88 TRP A CA 1
ATOM 723 C C . TRP A 1 88 ? 6.612 -0.633 -12.985 1.00 57.09 88 TRP A C 1
ATOM 725 O O . TRP A 1 88 ? 6.870 0.158 -12.076 1.00 57.09 88 TRP A O 1
ATOM 735 N N . GLU A 1 89 ? 7.123 -1.869 -13.026 1.00 57.56 89 GLU A N 1
ATOM 736 C CA . GLU A 1 89 ? 8.143 -2.362 -12.099 1.00 57.56 89 GLU A CA 1
ATOM 737 C C . GLU A 1 89 ? 9.493 -1.676 -12.351 1.00 57.56 89 GLU A C 1
ATOM 739 O O . GLU A 1 89 ? 10.466 -2.278 -12.792 1.00 57.56 89 GLU A O 1
ATOM 744 N N . MET A 1 90 ? 9.582 -0.385 -12.039 1.00 51.44 90 MET A N 1
ATOM 745 C CA . MET A 1 90 ? 10.863 0.193 -11.661 1.00 51.44 90 MET A CA 1
ATOM 746 C C . MET A 1 90 ? 11.145 -0.287 -10.244 1.00 51.44 90 MET A C 1
ATOM 748 O O . MET A 1 90 ? 10.468 0.127 -9.301 1.00 51.44 90 MET A O 1
ATOM 752 N N . GLY A 1 91 ? 12.106 -1.206 -10.115 1.00 51.44 91 GLY A N 1
ATOM 753 C CA . GLY A 1 91 ? 12.590 -1.692 -8.827 1.00 51.44 91 GLY A CA 1
ATOM 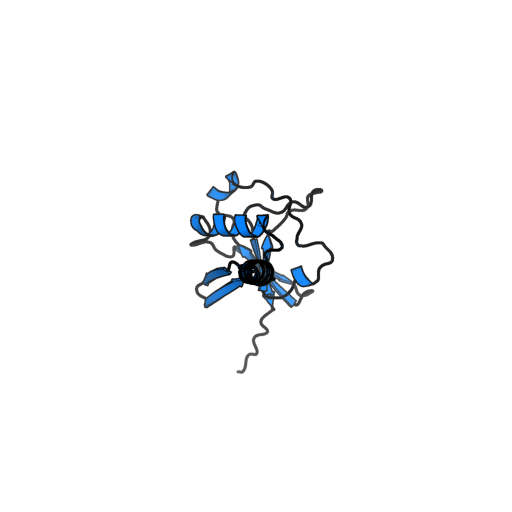754 C C . GLY A 1 91 ? 12.860 -0.511 -7.904 1.00 51.44 91 GLY A C 1
ATOM 755 O O . GLY A 1 91 ? 13.688 0.352 -8.198 1.00 51.44 91 GLY A O 1
ATOM 756 N N . MET A 1 92 ? 12.108 -0.433 -6.810 1.00 52.38 92 MET A N 1
ATOM 757 C CA . MET A 1 92 ? 12.264 0.654 -5.860 1.00 52.38 92 MET A CA 1
ATOM 758 C C . MET A 1 92 ? 13.363 0.265 -4.885 1.00 52.38 92 MET A C 1
ATOM 760 O O . MET A 1 92 ? 13.180 -0.595 -4.019 1.00 52.38 92 MET A O 1
ATOM 764 N N . SER A 1 93 ? 14.515 0.916 -5.015 1.00 44.38 93 SER A N 1
ATOM 765 C CA . SER A 1 93 ? 15.648 0.795 -4.097 1.00 44.38 93 SER A CA 1
ATOM 766 C C . SER A 1 93 ? 15.360 1.526 -2.784 1.00 44.38 93 SER A C 1
ATOM 768 O O . SER A 1 93 ? 16.045 2.479 -2.427 1.00 44.38 93 SER A O 1
ATOM 770 N N . VAL A 1 94 ? 14.311 1.125 -2.063 1.00 45.81 94 VAL A N 1
ATOM 771 C CA . VAL A 1 94 ? 14.041 1.645 -0.719 1.00 45.81 94 VAL A CA 1
ATOM 772 C C . VAL A 1 94 ? 13.915 0.498 0.254 1.00 45.81 94 VAL A C 1
ATOM 774 O O . VAL A 1 94 ? 12.885 -0.158 0.389 1.00 45.81 94 VAL A O 1
ATOM 777 N N . ILE A 1 95 ? 15.007 0.299 0.974 1.00 44.28 95 ILE A N 1
ATOM 778 C CA . ILE A 1 95 ? 15.073 -0.545 2.151 1.00 44.28 95 ILE A CA 1
ATOM 779 C C . ILE A 1 95 ? 14.481 0.281 3.292 1.00 44.28 95 ILE A C 1
ATOM 781 O O . ILE A 1 95 ? 15.169 1.133 3.848 1.00 44.28 95 ILE A O 1
ATOM 785 N N . LEU A 1 96 ? 13.212 0.064 3.649 1.00 42.53 96 LEU A N 1
ATOM 786 C CA . LEU A 1 96 ? 12.725 0.555 4.949 1.00 42.53 96 LEU A CA 1
ATOM 787 C C . LEU A 1 96 ? 12.361 -0.546 5.940 1.00 42.53 96 LEU A C 1
ATOM 789 O O . LEU A 1 96 ? 12.337 -0.300 7.141 1.00 42.53 96 LEU A O 1
ATOM 793 N N . CYS A 1 97 ? 12.216 -1.785 5.483 1.00 46.25 97 CYS A N 1
ATOM 794 C CA . CYS A 1 97 ? 12.312 -2.926 6.381 1.00 46.25 97 CYS A CA 1
ATOM 795 C C . CYS A 1 97 ? 13.769 -3.379 6.452 1.00 46.25 97 CYS A C 1
ATOM 797 O O . CYS A 1 97 ? 14.165 -4.387 5.868 1.00 46.25 97 CYS A O 1
ATOM 799 N N . LEU A 1 98 ? 14.590 -2.592 7.153 1.00 39.41 98 LEU A N 1
ATOM 800 C CA . LEU A 1 98 ? 15.893 -3.064 7.606 1.00 39.41 98 LEU A CA 1
ATOM 801 C C . LEU A 1 98 ? 15.679 -4.342 8.422 1.00 39.41 98 LEU A C 1
ATOM 803 O O . LEU A 1 98 ? 14.815 -4.395 9.297 1.00 39.41 98 LEU A O 1
ATOM 807 N N . ARG A 1 99 ? 16.520 -5.341 8.154 1.00 39.12 99 ARG A N 1
ATOM 808 C CA . ARG A 1 99 ? 16.572 -6.691 8.745 1.00 39.12 99 ARG A CA 1
ATOM 809 C C . ARG A 1 99 ? 16.526 -6.751 10.288 1.00 39.12 99 ARG A C 1
ATOM 811 O O . ARG A 1 99 ? 16.346 -7.835 10.824 1.00 39.12 99 ARG A O 1
ATOM 818 N N . ASN A 1 100 ? 16.635 -5.610 10.977 1.00 42.53 100 ASN A N 1
ATOM 819 C CA . ASN A 1 100 ? 16.696 -5.476 12.436 1.00 42.53 100 ASN A CA 1
ATOM 820 C C . ASN A 1 100 ? 15.618 -4.571 13.064 1.00 42.53 100 ASN A C 1
ATOM 822 O O . ASN A 1 100 ? 15.699 -4.293 14.258 1.00 42.53 100 ASN A O 1
ATOM 826 N N . SER A 1 101 ? 14.617 -4.089 12.319 1.00 47.53 101 SER A N 1
ATOM 827 C CA . SER A 1 101 ? 13.515 -3.342 12.941 1.00 47.53 101 SER A CA 1
ATOM 828 C C . SER A 1 101 ? 12.336 -4.269 13.233 1.00 47.53 101 SER A C 1
ATOM 830 O O . SER A 1 101 ? 11.639 -4.709 12.319 1.00 47.53 101 SER A O 1
ATOM 832 N N . THR A 1 102 ? 12.076 -4.528 14.517 1.00 50.72 102 THR A N 1
ATOM 833 C CA . THR A 1 102 ? 10.869 -5.221 15.014 1.00 50.72 102 THR A CA 1
ATOM 834 C C . THR A 1 102 ? 9.566 -4.565 14.543 1.00 50.72 102 THR A C 1
ATOM 836 O O . THR A 1 102 ? 8.526 -5.216 14.495 1.00 50.72 102 THR A O 1
ATOM 839 N N . ALA A 1 103 ? 9.630 -3.303 14.106 1.00 52.78 103 ALA A N 1
ATOM 840 C CA . ALA A 1 103 ? 8.507 -2.571 13.539 1.00 52.78 103 ALA A CA 1
ATOM 841 C C . ALA A 1 103 ? 8.026 -3.112 12.179 1.00 52.78 103 ALA A C 1
ATOM 843 O O . ALA A 1 103 ? 6.918 -2.787 11.781 1.00 52.78 103 ALA A O 1
ATOM 844 N N . CYS A 1 104 ? 8.817 -3.918 11.454 1.00 54.50 104 CYS A N 1
ATOM 845 C CA . CYS A 1 104 ? 8.425 -4.441 10.134 1.00 54.50 104 CYS A CA 1
ATOM 846 C C . CYS A 1 104 ? 7.429 -5.613 10.203 1.00 54.50 104 CYS A C 1
ATOM 848 O O . CYS A 1 104 ? 6.685 -5.860 9.256 1.00 54.50 104 CYS A O 1
ATOM 850 N N . PHE A 1 105 ? 7.420 -6.329 11.324 1.00 59.62 105 PHE A N 1
ATOM 851 C CA . PHE A 1 105 ? 6.550 -7.484 11.551 1.00 59.62 105 PHE A CA 1
ATOM 852 C C . PHE A 1 105 ? 5.466 -7.167 12.577 1.00 59.62 105 PHE A C 1
ATOM 854 O O . PHE A 1 105 ? 4.750 -8.031 13.033 1.00 59.62 105 PHE A O 1
ATOM 861 N N . THR A 1 106 ? 5.290 -5.907 12.967 1.00 63.72 106 THR A N 1
ATOM 862 C CA . THR A 1 106 ? 4.177 -5.591 13.861 1.00 63.72 106 THR A CA 1
ATOM 863 C C . THR A 1 106 ? 2.848 -5.751 13.112 1.00 63.72 106 THR A C 1
ATOM 865 O O . THR A 1 106 ? 2.734 -5.431 11.927 1.00 63.72 106 THR A O 1
ATOM 868 N N . LYS A 1 107 ? 1.815 -6.236 13.804 1.00 68.25 107 LYS A N 1
ATOM 869 C CA . LYS A 1 107 ? 0.441 -6.265 13.290 1.00 68.25 107 LYS A CA 1
ATOM 870 C C . LYS A 1 107 ? 0.060 -4.916 12.662 1.00 68.25 107 LYS A C 1
ATOM 872 O O . LYS A 1 107 ? 0.254 -3.865 13.268 1.00 68.25 107 LYS A O 1
ATOM 877 N N . GLY A 1 108 ? -0.541 -4.966 11.477 1.00 72.44 108 GLY A N 1
ATOM 878 C CA . GLY A 1 108 ? -1.027 -3.802 10.735 1.00 72.44 108 GLY A CA 1
ATOM 879 C C . GLY A 1 108 ? 0.008 -3.159 9.812 1.00 72.44 108 GLY A C 1
ATOM 880 O O . GLY A 1 108 ? -0.299 -2.152 9.174 1.00 72.44 108 GLY A O 1
ATOM 881 N N . VAL A 1 109 ? 1.220 -3.714 9.711 1.00 79.75 109 VAL A N 1
ATOM 882 C CA . VAL A 1 109 ? 2.260 -3.181 8.824 1.00 79.75 109 VAL A CA 1
ATOM 883 C C . VAL A 1 109 ? 1.958 -3.523 7.370 1.00 79.75 109 VAL A C 1
ATOM 885 O O . VAL A 1 109 ? 1.750 -4.683 7.016 1.00 79.75 109 VAL A O 1
ATOM 888 N N . LEU A 1 110 ? 1.989 -2.494 6.523 1.00 83.00 110 LEU A N 1
ATOM 889 C CA . LEU A 1 110 ? 1.954 -2.604 5.069 1.00 83.00 110 LEU A CA 1
ATOM 890 C C . LEU A 1 110 ? 3.364 -2.387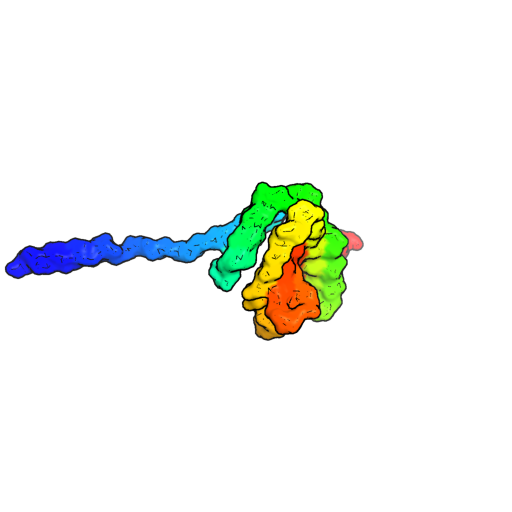 4.514 1.00 83.00 110 LEU A C 1
ATOM 892 O O . LEU A 1 110 ? 3.966 -1.336 4.744 1.00 83.00 110 LEU A O 1
ATOM 896 N N . ALA A 1 111 ? 3.879 -3.359 3.768 1.00 82.12 111 ALA A N 1
ATOM 897 C CA . ALA A 1 111 ? 5.230 -3.313 3.220 1.00 82.12 111 ALA A CA 1
ATOM 898 C C . ALA A 1 111 ? 5.277 -3.809 1.770 1.00 82.12 111 ALA A C 1
ATOM 900 O O . ALA A 1 111 ? 4.438 -4.593 1.328 1.00 82.12 111 ALA A O 1
ATOM 901 N N . ALA A 1 112 ? 6.258 -3.318 1.012 1.00 82.38 112 ALA A N 1
ATOM 902 C CA . ALA A 1 112 ? 6.523 -3.797 -0.338 1.00 82.38 112 ALA A CA 1
ATOM 903 C C . ALA A 1 112 ? 7.215 -5.165 -0.269 1.00 82.38 112 ALA A C 1
ATOM 905 O O . ALA A 1 112 ? 8.144 -5.366 0.517 1.00 82.38 112 ALA A O 1
ATOM 906 N N . ALA A 1 113 ? 6.758 -6.109 -1.087 1.00 78.69 113 ALA A N 1
ATOM 907 C CA . ALA A 1 113 ? 7.423 -7.390 -1.261 1.00 78.69 113 ALA A CA 1
ATOM 908 C C . ALA A 1 113 ? 8.799 -7.178 -1.903 1.00 78.69 113 ALA A C 1
ATOM 910 O O . ALA A 1 113 ? 9.055 -6.156 -2.535 1.00 78.69 113 ALA A O 1
ATOM 911 N N . ARG A 1 114 ? 9.692 -8.149 -1.752 1.00 78.12 114 ARG A N 1
ATOM 912 C CA . ARG A 1 114 ? 11.011 -8.130 -2.381 1.00 78.12 114 ARG A CA 1
ATOM 913 C C . ARG A 1 114 ? 11.423 -9.542 -2.747 1.00 78.12 114 ARG A C 1
ATOM 915 O O . ARG A 1 114 ? 11.105 -10.479 -2.013 1.00 78.12 114 ARG A O 1
ATOM 922 N N . ASP A 1 115 ? 12.201 -9.644 -3.808 1.00 73.50 115 ASP A N 1
ATOM 923 C CA . ASP A 1 115 ? 12.925 -10.864 -4.128 1.00 73.50 115 ASP A CA 1
ATOM 924 C C . ASP A 1 115 ? 14.267 -10.898 -3.398 1.00 73.50 115 ASP A C 1
ATOM 926 O O . ASP A 1 115 ? 14.724 -9.904 -2.813 1.00 73.50 115 ASP A O 1
ATOM 930 N N . ASP A 1 116 ? 14.907 -12.061 -3.425 1.00 74.62 116 ASP A N 1
ATOM 931 C CA . ASP A 1 116 ? 16.255 -12.221 -2.902 1.00 74.62 116 ASP A CA 1
ATOM 932 C C . ASP A 1 116 ? 17.267 -11.682 -3.920 1.00 74.62 116 ASP A C 1
ATOM 934 O O . ASP A 1 116 ? 17.734 -12.392 -4.807 1.00 74.62 116 ASP A O 1
ATOM 938 N N . ASN A 1 117 ? 17.530 -10.374 -3.849 1.00 74.81 117 ASN A N 1
ATOM 939 C CA . ASN A 1 117 ? 18.467 -9.682 -4.730 1.00 74.81 117 ASN A CA 1
ATOM 940 C C . ASN A 1 117 ? 19.561 -8.953 -3.924 1.00 74.81 117 ASN A C 1
ATOM 942 O O . ASN A 1 117 ? 19.271 -8.457 -2.830 1.00 74.81 117 ASN A O 1
ATOM 946 N N . PRO A 1 118 ? 20.797 -8.825 -4.455 1.00 73.94 118 PRO A N 1
ATOM 947 C CA . PRO A 1 118 ? 21.924 -8.234 -3.721 1.00 73.94 118 PRO A CA 1
ATOM 948 C C . PRO A 1 118 ? 21.702 -6.774 -3.317 1.00 73.94 118 PRO A C 1
ATOM 950 O O . PRO A 1 118 ? 22.209 -6.324 -2.295 1.00 73.94 118 PRO A O 1
ATOM 953 N N . LEU A 1 119 ? 20.927 -6.039 -4.119 1.00 73.62 119 LEU A N 1
ATOM 954 C CA . LEU A 1 119 ? 20.596 -4.633 -3.883 1.00 73.62 119 LEU A CA 1
ATOM 955 C C . LEU A 1 119 ? 19.466 -4.457 -2.860 1.00 73.62 119 LEU A C 1
ATOM 957 O O . LEU A 1 119 ? 19.149 -3.331 -2.482 1.00 73.62 119 LEU A O 1
ATOM 961 N N . MET A 1 120 ? 18.845 -5.560 -2.425 1.00 68.44 120 MET A N 1
ATOM 962 C CA . MET A 1 120 ? 17.671 -5.587 -1.554 1.00 68.44 120 MET A CA 1
ATOM 963 C C . MET A 1 120 ? 16.540 -4.665 -2.047 1.00 68.44 120 MET A C 1
ATOM 965 O O . MET A 1 120 ? 15.789 -4.099 -1.250 1.00 68.44 120 MET A O 1
ATOM 969 N N . ALA A 1 121 ? 16.419 -4.507 -3.367 1.00 69.88 121 ALA A N 1
ATOM 970 C CA . ALA A 1 121 ? 15.391 -3.694 -3.996 1.00 69.88 121 ALA A CA 1
ATOM 971 C C . ALA A 1 121 ? 14.008 -4.306 -3.745 1.00 69.88 121 ALA A C 1
ATOM 973 O O . ALA A 1 121 ? 13.836 -5.528 -3.797 1.00 69.88 121 ALA A O 1
ATOM 974 N N . SER A 1 122 ? 13.029 -3.450 -3.457 1.00 74.81 122 SER A N 1
ATOM 975 C CA . SER A 1 122 ? 11.635 -3.857 -3.281 1.00 74.81 122 SER A CA 1
ATOM 976 C C . SER A 1 122 ? 10.909 -3.883 -4.625 1.00 74.81 122 SER A C 1
ATOM 978 O O . SER A 1 122 ? 11.242 -3.127 -5.542 1.00 74.81 122 SER A O 1
ATOM 980 N N . SER A 1 123 ? 9.883 -4.725 -4.722 1.00 74.75 123 SER A N 1
ATOM 981 C CA . SER A 1 123 ? 8.941 -4.731 -5.836 1.00 74.75 123 SER A CA 1
ATOM 982 C C . SER A 1 123 ? 8.268 -3.367 -5.948 1.00 74.75 123 SER A C 1
ATOM 984 O O . SER A 1 123 ? 7.898 -2.742 -4.951 1.00 74.75 123 SER A O 1
ATOM 986 N N . GLY A 1 124 ? 8.089 -2.921 -7.188 1.00 76.12 124 GLY A N 1
ATOM 987 C CA . GLY A 1 124 ? 7.373 -1.690 -7.482 1.00 76.12 124 GLY A CA 1
ATOM 988 C C . GLY A 1 124 ? 5.869 -1.806 -7.245 1.00 76.12 124 GLY A C 1
ATOM 989 O O . GLY A 1 124 ? 5.211 -0.781 -7.144 1.00 76.12 124 GLY A O 1
ATOM 990 N N . CYS A 1 125 ? 5.291 -3.005 -7.151 1.00 77.62 125 CYS A N 1
ATOM 991 C CA . CYS A 1 125 ? 3.832 -3.157 -7.163 1.00 77.62 125 CYS A CA 1
ATOM 992 C C . CYS A 1 125 ? 3.272 -4.352 -6.403 1.00 77.62 125 CYS A C 1
ATOM 994 O O . CYS A 1 125 ? 2.064 -4.570 -6.395 1.00 77.62 125 CYS A O 1
ATOM 996 N N . GLN A 1 126 ? 4.116 -5.156 -5.777 1.00 82.31 126 GLN A N 1
ATOM 997 C CA . GLN A 1 126 ? 3.642 -6.212 -4.907 1.00 82.31 126 GLN A CA 1
ATOM 998 C C . GLN A 1 126 ? 3.781 -5.751 -3.461 1.00 82.31 126 GLN A C 1
ATOM 1000 O O . GLN A 1 126 ? 4.869 -5.398 -3.015 1.00 82.31 126 GLN A O 1
ATOM 1005 N N . PHE A 1 127 ? 2.671 -5.754 -2.728 1.00 84.94 127 PHE A N 1
ATOM 1006 C CA . PHE A 1 127 ? 2.614 -5.349 -1.325 1.00 84.94 127 PHE A CA 1
ATOM 1007 C C . PHE A 1 127 ? 2.032 -6.470 -0.473 1.00 84.94 127 PHE A C 1
ATOM 1009 O O . PHE A 1 127 ? 1.233 -7.283 -0.954 1.00 84.94 127 PHE A O 1
ATOM 1016 N N . TYR A 1 128 ? 2.423 -6.496 0.797 1.00 84.81 128 TYR A N 1
ATOM 1017 C CA . TYR A 1 128 ? 1.878 -7.402 1.790 1.00 84.81 128 TYR A CA 1
A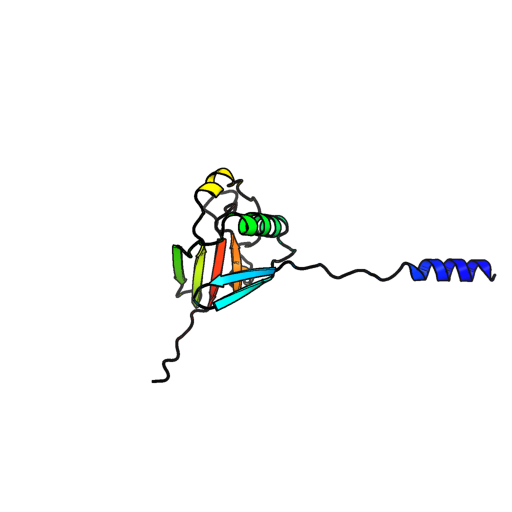TOM 1018 C C . TYR A 1 128 ? 1.446 -6.672 3.061 1.00 84.81 128 TYR A C 1
ATOM 1020 O O . TYR A 1 128 ? 2.067 -5.688 3.468 1.00 84.81 128 TYR A O 1
ATOM 1028 N N . LEU A 1 129 ? 0.375 -7.171 3.675 1.00 83.69 129 LEU A N 1
ATOM 1029 C CA . LEU A 1 129 ? -0.152 -6.715 4.956 1.00 83.69 129 LEU A CA 1
ATOM 1030 C C . LEU A 1 129 ? 0.116 -7.784 6.013 1.00 83.69 129 LEU A C 1
ATOM 1032 O O . LEU A 1 129 ? -0.197 -8.956 5.801 1.00 83.69 129 LEU A O 1
ATOM 1036 N N . VAL A 1 130 ? 0.678 -7.373 7.143 1.00 80.38 130 VAL A N 1
ATOM 1037 C CA . VAL A 1 130 ? 0.867 -8.232 8.311 1.00 80.38 130 VAL A CA 1
ATOM 1038 C C . VAL A 1 130 ? -0.359 -8.118 9.208 1.00 80.38 130 VAL A C 1
ATOM 1040 O O . VAL A 1 130 ? -0.730 -7.027 9.635 1.00 80.38 130 VAL A O 1
ATOM 1043 N N . GLN A 1 131 ? -0.983 -9.243 9.519 1.00 75.12 131 GLN A N 1
ATOM 1044 C CA . GLN A 1 131 ? -2.099 -9.341 10.450 1.00 75.12 131 GLN A CA 1
ATOM 1045 C C . GLN A 1 131 ? -1.740 -10.315 11.570 1.00 75.12 131 GLN A C 1
ATOM 1047 O O . GLN A 1 131 ? -0.955 -11.231 11.364 1.00 75.12 131 GLN A O 1
ATOM 1052 N N . GLU A 1 132 ? -2.292 -10.129 12.766 1.00 69.50 132 GLU A N 1
ATOM 1053 C CA . GLU A 1 132 ? -2.132 -11.132 13.822 1.00 69.50 132 GLU A CA 1
ATOM 1054 C C . GLU A 1 132 ? -2.913 -12.401 13.466 1.00 69.50 132 GLU A C 1
ATOM 1056 O O . GLU A 1 132 ? -3.951 -12.345 12.797 1.00 69.50 132 GLU A O 1
ATOM 1061 N N . GLU A 1 133 ? -2.434 -13.549 13.933 1.00 62.69 133 GLU A N 1
ATOM 1062 C CA . GLU A 1 133 ? -3.217 -14.774 13.890 1.00 62.69 133 GLU A CA 1
ATOM 1063 C C . GLU A 1 133 ? -4.454 -14.614 14.790 1.00 62.69 133 GLU A C 1
ATOM 1065 O O . GLU A 1 133 ? -4.354 -14.509 16.014 1.00 62.69 133 GLU A O 1
ATOM 1070 N N . ILE A 1 134 ? -5.643 -14.565 14.180 1.00 53.53 134 ILE A N 1
ATOM 1071 C CA . ILE A 1 134 ? -6.903 -14.568 14.924 1.00 53.53 134 ILE A CA 1
ATOM 1072 C C . ILE A 1 134 ? -7.074 -15.979 15.488 1.00 53.53 134 ILE A C 1
ATOM 1074 O O . ILE A 1 134 ? -7.562 -16.878 14.799 1.00 53.53 134 ILE A O 1
ATOM 1078 N N . HIS A 1 135 ? -6.706 -16.184 16.752 1.00 45.91 135 HIS A N 1
ATOM 1079 C CA . HIS A 1 135 ? -7.238 -17.307 17.511 1.00 45.91 135 HIS A CA 1
ATOM 1080 C C . HIS A 1 135 ? -8.748 -17.093 17.619 1.00 45.91 135 HIS A C 1
ATOM 1082 O O . HIS A 1 135 ? -9.219 -16.279 18.413 1.00 45.91 135 HIS A O 1
ATOM 1088 N N . ARG A 1 136 ? -9.525 -17.793 16.785 1.00 39.12 136 ARG A N 1
ATOM 1089 C CA . ARG A 1 136 ? -10.961 -17.922 17.017 1.00 39.12 136 ARG A CA 1
ATOM 1090 C C . ARG A 1 136 ? -11.120 -18.598 18.375 1.00 39.12 136 ARG A C 1
ATOM 1092 O O . ARG A 1 136 ? -10.930 -19.805 18.482 1.00 39.12 136 ARG A O 1
ATOM 1099 N N . TYR A 1 137 ? -11.464 -17.828 19.402 1.00 36.03 137 TYR A N 1
ATOM 1100 C CA . TYR A 1 137 ? -12.189 -18.384 20.531 1.00 36.03 137 TYR A CA 1
ATOM 1101 C C . TYR A 1 137 ? -13.531 -18.850 19.967 1.00 36.03 137 TYR A C 1
ATOM 1103 O O . TYR A 1 137 ? -14.446 -18.054 19.768 1.00 36.03 137 TYR A O 1
ATOM 1111 N N . THR A 1 138 ? -13.631 -20.131 19.622 1.00 36.97 138 THR A N 1
ATOM 1112 C CA . THR A 1 138 ? -14.923 -20.809 19.557 1.00 36.97 138 THR A CA 1
ATOM 1113 C C . THR A 1 138 ? -15.476 -20.806 20.975 1.00 36.97 138 THR A C 1
ATOM 1115 O O . THR A 1 138 ? -15.119 -21.649 21.790 1.00 36.97 138 THR A O 1
ATOM 1118 N N . ALA A 1 139 ? -16.282 -19.795 21.291 1.00 43.03 139 ALA A N 1
ATOM 1119 C CA . ALA A 1 139 ? -17.313 -19.937 22.302 1.00 43.03 139 ALA A CA 1
ATOM 1120 C C . ALA A 1 139 ? -18.443 -20.731 21.635 1.00 43.03 139 ALA A C 1
ATOM 1122 O O . ALA A 1 139 ? -19.090 -20.230 20.714 1.00 43.03 139 ALA A O 1
ATOM 1123 N N . GLY A 1 140 ? -18.586 -21.989 22.038 1.00 36.91 140 GLY A N 1
ATOM 1124 C CA . GLY A 1 140 ? -19.561 -22.945 21.523 1.00 36.91 140 GLY A CA 1
ATOM 1125 C C . GLY A 1 140 ? -19.297 -24.308 22.120 1.00 36.91 140 GLY A C 1
ATOM 1126 O O . GLY A 1 140 ? -18.395 -24.985 21.584 1.00 36.91 140 GLY A O 1
#

pLDDT: mean 71.35, std 14.15, range [36.03, 89.19]

Foldseek 3Di:
DVVVVVVVVVVVVPPDDPDPDDWDWDWDQDPVGIDIATDDPVCVPLVVLVVVCVVPFQVVWAQPDWDCDPVLQKIKGKTDFGPVCVVVFPFALDPPVDPPDPVCQDAFDKDFDADPDPSRTGTSGMIIHIHHNPPPPPPD

Secondary structure (DSSP, 8-state):
-HHHHHHHHHHHTT----PPPPPEEEEEEETTEEEEEEEPTT-HHHHHHHHHHHHHH-TT--EEEEEEETTTTEEEEEEPPPGGGGGG---B----S-TT-GGGSSTT-EEEEE-S-TT-PEEEEEEEEEEE--------

Radius of gyration: 21.67 Å; chains: 1; bounding box: 42×77×40 Å

Sequence (140 aa):
MKPFLTLLLLLCLNSVFASGPKHQYLKITTAQGECIIMLYNKTPQHRDNIVKLVKRFYDGTLFHRVINSRRFREVILILKMHPQVKNWEMGMSVILCLRNSTACFTKGVLAAARDDNPLMASSGCQFYLVQEEIHRYTAG